Protein AF-A0A1H2LP23-F1 (afdb_monomer_lite)

pLDDT: mean 73.29, std 18.28, range [41.31, 96.12]

Structure (mmCIF, N/CA/C/O backbone):
data_AF-A0A1H2LP23-F1
#
_entry.id   AF-A0A1H2LP23-F1
#
loop_
_atom_site.group_PDB
_atom_site.id
_atom_site.type_symbol
_atom_site.label_atom_id
_atom_site.label_alt_id
_atom_site.label_comp_id
_atom_site.label_asym_id
_atom_site.label_entity_id
_atom_site.label_seq_id
_atom_site.pdbx_PDB_ins_code
_atom_site.Cartn_x
_atom_site.Cartn_y
_atom_site.Cartn_z
_atom_site.occupancy
_atom_site.B_iso_or_equiv
_atom_site.auth_seq_id
_atom_site.auth_comp_id
_atom_site.auth_asym_id
_atom_site.auth_atom_id
_atom_site.pdbx_PDB_model_num
ATOM 1 N N . MET A 1 1 ? 31.505 17.794 -52.886 1.00 45.25 1 MET A N 1
ATOM 2 C CA . MET A 1 1 ? 30.544 17.793 -51.764 1.00 45.25 1 MET A CA 1
ATOM 3 C C . MET A 1 1 ? 29.442 16.849 -52.179 1.00 45.25 1 MET A C 1
ATOM 5 O O . MET A 1 1 ? 28.564 17.253 -52.927 1.00 45.25 1 MET A O 1
ATOM 9 N N . A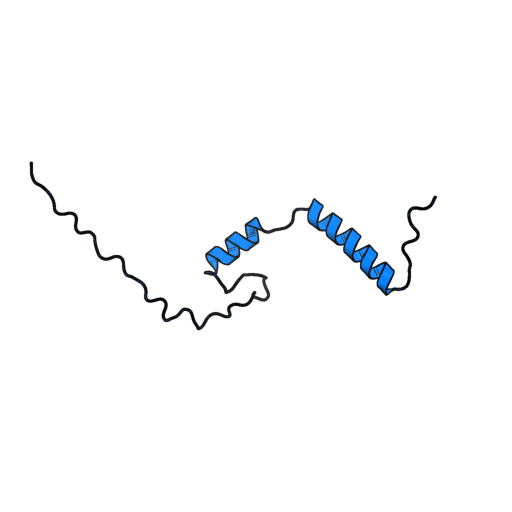SP A 1 2 ? 29.563 15.587 -51.782 1.00 45.66 2 ASP A N 1
ATOM 10 C CA . ASP A 1 2 ? 28.671 14.525 -52.237 1.00 45.66 2 ASP A CA 1
ATOM 11 C C . ASP A 1 2 ? 27.618 14.271 -51.159 1.00 45.66 2 ASP A C 1
ATOM 13 O O . ASP A 1 2 ? 27.938 13.925 -50.020 1.00 45.66 2 ASP A O 1
ATOM 17 N N . HIS A 1 3 ? 26.354 14.512 -51.502 1.00 49.16 3 HIS A N 1
ATOM 18 C CA . HIS A 1 3 ? 25.223 14.217 -50.633 1.00 49.16 3 HIS A CA 1
ATOM 19 C C . HIS A 1 3 ? 24.975 12.704 -50.636 1.00 49.16 3 HIS A C 1
ATOM 21 O O . HIS A 1 3 ? 24.499 12.144 -51.621 1.00 49.16 3 HIS A O 1
ATOM 27 N N . VAL A 1 4 ? 25.283 12.049 -49.518 1.00 58.94 4 VAL A N 1
ATOM 28 C CA . VAL A 1 4 ? 24.856 10.675 -49.237 1.00 58.94 4 VAL A CA 1
ATOM 29 C C . VAL A 1 4 ? 23.356 10.705 -48.918 1.00 58.94 4 VAL A C 1
ATOM 31 O O . VAL A 1 4 ? 22.959 11.441 -48.009 1.00 58.94 4 VAL A O 1
ATOM 34 N N . PRO A 1 5 ? 22.498 9.946 -49.620 1.00 47.59 5 PRO A N 1
ATOM 35 C CA . PRO A 1 5 ? 21.113 9.802 -49.212 1.00 47.59 5 PRO A CA 1
ATOM 36 C C . PRO A 1 5 ? 21.078 8.875 -47.996 1.00 47.59 5 PRO A C 1
ATOM 38 O O . PRO A 1 5 ? 21.380 7.687 -48.093 1.00 47.59 5 PRO A O 1
ATOM 41 N N . SER A 1 6 ? 20.746 9.440 -46.836 1.00 52.97 6 SER A N 1
ATOM 42 C CA . SER A 1 6 ? 20.480 8.678 -45.621 1.00 52.97 6 SER A CA 1
ATOM 43 C C . SER A 1 6 ? 19.293 7.750 -45.862 1.00 52.97 6 SER A C 1
ATOM 45 O O . SER A 1 6 ? 18.142 8.184 -45.899 1.00 52.97 6 SER A O 1
ATOM 47 N N . ASP A 1 7 ? 19.591 6.465 -46.027 1.00 48.06 7 ASP A N 1
ATOM 48 C CA . ASP A 1 7 ? 18.622 5.384 -45.940 1.00 48.06 7 ASP A CA 1
ATOM 49 C C . ASP A 1 7 ? 18.058 5.371 -44.513 1.00 48.06 7 ASP A C 1
ATOM 51 O O . ASP A 1 7 ? 18.644 4.830 -43.572 1.00 48.06 7 ASP A O 1
ATOM 55 N N . HIS A 1 8 ? 16.930 6.053 -44.320 1.00 51.84 8 HIS A N 1
ATOM 56 C CA . HIS A 1 8 ? 16.109 5.906 -43.130 1.00 51.84 8 HIS A CA 1
ATOM 57 C C . HIS A 1 8 ? 15.428 4.543 -43.201 1.00 51.84 8 HIS A C 1
ATOM 59 O O . HIS A 1 8 ? 14.246 4.424 -43.532 1.00 51.84 8 HIS A O 1
ATOM 65 N N . GLY A 1 9 ? 16.221 3.517 -42.889 1.00 43.56 9 GLY A N 1
ATOM 66 C CA . GLY A 1 9 ? 15.808 2.137 -42.738 1.00 43.56 9 GLY A CA 1
ATOM 67 C C . GLY A 1 9 ? 14.574 2.054 -41.850 1.00 43.56 9 GLY A C 1
ATOM 68 O O . GLY A 1 9 ? 14.643 2.177 -40.630 1.00 43.56 9 GLY A O 1
ATOM 69 N N . ARG A 1 10 ? 13.431 1.913 -42.521 1.00 52.41 10 ARG A N 1
ATOM 70 C CA . ARG A 1 10 ? 12.191 1.257 -42.103 1.00 52.41 10 ARG A CA 1
ATOM 71 C C . ARG A 1 10 ? 12.123 0.985 -40.598 1.00 52.41 10 ARG A C 1
ATOM 73 O O . ARG A 1 10 ? 12.488 -0.091 -40.129 1.00 52.41 10 ARG A O 1
ATOM 80 N N . ARG A 1 11 ? 11.549 1.932 -39.849 1.00 52.06 11 ARG A N 1
ATOM 81 C CA . ARG A 1 11 ? 10.919 1.609 -38.564 1.00 52.06 11 ARG A CA 1
ATOM 82 C C . ARG A 1 11 ? 9.898 0.512 -38.834 1.00 52.06 11 ARG A C 1
ATOM 84 O O . ARG A 1 11 ? 8.880 0.760 -39.477 1.00 52.06 11 ARG A O 1
ATOM 91 N N . ALA A 1 12 ? 10.181 -0.693 -38.352 1.00 50.12 12 ALA A N 1
ATOM 92 C CA . ALA A 1 12 ? 9.176 -1.725 -38.219 1.00 50.12 12 ALA A CA 1
ATOM 93 C C . ALA A 1 12 ? 8.086 -1.174 -37.290 1.00 50.12 12 ALA A C 1
ATOM 95 O O . ALA A 1 12 ? 8.238 -1.138 -36.070 1.00 50.12 12 ALA A O 1
ATOM 96 N N . HIS A 1 13 ? 7.002 -0.673 -37.879 1.00 50.16 13 HIS A N 1
ATOM 97 C CA . HIS A 1 13 ? 5.741 -0.515 -37.179 1.00 50.16 13 HIS A CA 1
ATOM 98 C C . HIS A 1 13 ? 5.298 -1.923 -36.789 1.00 50.16 13 HIS A C 1
ATOM 100 O O . HIS A 1 13 ? 4.706 -2.634 -37.597 1.00 50.16 13 HIS A O 1
ATOM 106 N N . HIS A 1 14 ? 5.646 -2.352 -35.574 1.00 55.03 14 HIS A N 1
ATOM 107 C CA . HIS A 1 14 ? 5.052 -3.547 -34.999 1.00 55.03 14 HIS A CA 1
ATOM 108 C C . HIS A 1 14 ? 3.540 -3.317 -34.935 1.00 55.03 14 HIS A C 1
ATOM 110 O O . HIS A 1 14 ? 3.102 -2.381 -34.256 1.00 55.03 14 HIS A O 1
ATOM 116 N N . PRO A 1 15 ? 2.735 -4.114 -35.655 1.00 49.78 15 PRO A N 1
ATOM 117 C CA . PRO A 1 15 ? 1.299 -3.993 -35.567 1.00 49.78 15 PRO A CA 1
ATOM 118 C C . PRO A 1 15 ? 0.909 -4.403 -34.150 1.00 49.78 15 PRO A C 1
ATOM 120 O O . PRO A 1 15 ? 1.280 -5.468 -33.664 1.00 49.78 15 PRO A O 1
ATOM 123 N N . HIS A 1 16 ? 0.164 -3.537 -33.477 1.00 49.81 16 HIS A N 1
ATOM 124 C CA . HIS A 1 16 ? -0.409 -3.747 -32.149 1.00 49.81 16 HIS A CA 1
ATOM 125 C C . HIS A 1 16 ? -1.460 -4.882 -32.099 1.00 49.81 16 HIS A C 1
ATOM 127 O O . HIS A 1 16 ? -2.352 -4.840 -31.261 1.00 49.81 16 HIS A O 1
ATOM 133 N N . ALA A 1 17 ? -1.380 -5.877 -32.985 1.00 48.41 17 ALA A N 1
ATOM 134 C CA . ALA A 1 17 ? -2.394 -6.907 -33.187 1.00 48.41 17 ALA A CA 1
ATOM 135 C C . ALA A 1 17 ? -2.320 -8.067 -32.174 1.00 48.41 17 ALA A C 1
ATOM 137 O O . ALA A 1 17 ? -3.317 -8.748 -31.985 1.00 48.41 17 ALA A O 1
ATOM 138 N N . ASP A 1 18 ? -1.201 -8.242 -31.459 1.00 50.75 18 ASP A N 1
ATOM 139 C CA . ASP A 1 18 ? -1.065 -9.271 -30.406 1.00 50.75 18 ASP A CA 1
ATOM 140 C C . ASP A 1 18 ? -1.350 -8.740 -28.985 1.00 50.75 18 ASP A C 1
ATOM 142 O O . ASP A 1 18 ? -1.144 -9.432 -27.987 1.00 50.75 18 ASP A O 1
ATOM 146 N N . ARG A 1 19 ? -1.806 -7.485 -28.850 1.00 52.75 19 ARG A N 1
ATOM 147 C CA . ARG A 1 19 ? -1.996 -6.831 -27.539 1.00 52.75 19 ARG A CA 1
ATOM 148 C C . ARG A 1 19 ? -3.230 -7.294 -26.758 1.00 52.75 19 ARG A C 1
ATOM 150 O O . ARG A 1 19 ? -3.367 -6.900 -25.603 1.00 52.75 19 ARG A O 1
ATOM 157 N N . ASP A 1 20 ? -4.090 -8.114 -27.351 1.00 51.91 20 ASP A N 1
ATOM 158 C CA . ASP A 1 20 ? -5.367 -8.520 -26.751 1.00 51.91 20 ASP A CA 1
ATOM 159 C C . ASP A 1 20 ? -5.300 -9.841 -25.960 1.00 51.91 20 ASP A C 1
ATOM 161 O O . ASP A 1 20 ? -6.320 -10.312 -25.465 1.00 51.91 20 ASP A O 1
ATOM 165 N N . LEU A 1 21 ? -4.108 -10.429 -25.789 1.00 55.59 21 LEU A N 1
ATOM 166 C CA . LEU A 1 21 ? -3.930 -11.713 -25.089 1.00 55.59 21 LEU A CA 1
ATOM 167 C C . LEU A 1 21 ? -3.313 -11.607 -23.685 1.00 55.59 21 LEU A C 1
ATOM 169 O O . LEU A 1 21 ? -3.248 -12.612 -22.979 1.00 55.59 21 LEU A O 1
ATOM 173 N N . PHE A 1 22 ? -2.874 -10.420 -23.251 1.00 56.19 22 PHE A N 1
ATOM 174 C CA . PHE A 1 22 ? -2.378 -10.230 -21.886 1.00 56.19 22 PHE A CA 1
ATOM 175 C C . PHE A 1 22 ? -3.497 -9.691 -20.986 1.00 56.19 22 PHE A C 1
ATOM 177 O O . PHE A 1 22 ? -4.100 -8.669 -21.333 1.00 56.19 22 PHE A O 1
ATOM 184 N N . PRO A 1 23 ? -3.790 -10.342 -19.841 1.00 61.81 23 PRO A N 1
ATOM 185 C CA . PRO A 1 23 ? -4.749 -9.824 -18.875 1.00 61.81 23 PRO A CA 1
ATOM 186 C C . PRO A 1 23 ? -4.381 -8.385 -18.524 1.00 61.81 23 PRO A C 1
ATOM 188 O O . PRO A 1 23 ? -3.271 -8.121 -18.072 1.00 61.81 23 PRO A O 1
ATOM 191 N N . ARG A 1 24 ? -5.307 -7.446 -18.730 1.00 67.31 24 ARG A N 1
ATOM 192 C CA . ARG A 1 24 ? -5.139 -6.023 -18.379 1.00 67.31 24 ARG A CA 1
ATOM 193 C C . ARG A 1 24 ? -5.228 -5.775 -16.867 1.00 67.31 24 ARG A C 1
ATOM 195 O O . ARG A 1 24 ? -5.316 -4.630 -16.431 1.00 67.31 24 ARG A O 1
ATOM 202 N N . ASP A 1 25 ? -5.187 -6.846 -16.090 1.00 74.25 25 ASP A N 1
ATOM 203 C CA . ASP A 1 25 ? -5.323 -6.849 -14.647 1.00 74.25 25 ASP A CA 1
ATOM 204 C C . ASP A 1 25 ? -3.944 -6.846 -13.978 1.00 74.25 25 ASP A C 1
ATOM 206 O O . ASP A 1 25 ? -2.898 -7.041 -14.609 1.00 74.25 25 ASP A O 1
ATOM 210 N N . PHE A 1 26 ? -3.935 -6.603 -12.672 1.00 74.81 26 PHE A N 1
ATOM 211 C CA . PHE A 1 26 ? -2.737 -6.787 -11.865 1.00 74.81 26 PHE A CA 1
ATOM 212 C C . PHE A 1 26 ? -2.524 -8.280 -11.600 1.00 74.81 26 PHE A C 1
ATOM 214 O O . PHE A 1 26 ? -3.444 -8.991 -11.193 1.00 74.81 26 PHE A O 1
ATOM 221 N N . GLY A 1 27 ? -1.300 -8.755 -11.829 1.00 76.50 27 GLY A N 1
ATOM 222 C CA . GLY A 1 27 ? -0.883 -10.103 -11.467 1.00 76.50 27 GLY A CA 1
ATOM 223 C C . GLY A 1 27 ? -0.895 -10.319 -9.951 1.00 76.50 27 GLY A C 1
ATOM 224 O O . GLY A 1 27 ? -0.961 -9.378 -9.159 1.00 76.50 27 GLY A O 1
ATOM 225 N N . ARG A 1 28 ? -0.781 -11.581 -9.523 1.00 77.94 28 ARG A N 1
ATOM 226 C CA . ARG A 1 28 ? -0.703 -11.956 -8.095 1.00 77.94 28 ARG A CA 1
ATOM 227 C C . ARG A 1 28 ? 0.472 -11.293 -7.365 1.00 77.94 28 ARG A C 1
ATOM 229 O O . ARG A 1 28 ? 0.432 -11.100 -6.157 1.00 77.94 28 ARG A O 1
ATOM 236 N N . ASP A 1 29 ? 1.527 -10.987 -8.103 1.00 77.25 29 ASP A N 1
ATOM 237 C CA . ASP A 1 29 ? 2.734 -10.305 -7.648 1.00 77.25 29 ASP A CA 1
ATOM 238 C C . ASP A 1 29 ? 2.611 -8.770 -7.651 1.00 77.25 29 ASP A C 1
ATOM 240 O O . ASP A 1 29 ? 3.585 -8.078 -7.351 1.00 77.25 29 ASP A O 1
ATOM 244 N N . GLY A 1 30 ? 1.433 -8.239 -7.998 1.00 73.94 30 GLY A N 1
ATOM 245 C CA . GLY A 1 30 ? 1.163 -6.810 -8.114 1.00 73.94 30 GLY A CA 1
ATOM 246 C C . GLY A 1 30 ? 1.725 -6.173 -9.388 1.00 73.94 30 GLY A C 1
ATOM 247 O O . GLY A 1 30 ? 1.621 -4.956 -9.544 1.00 73.94 30 GLY A O 1
ATOM 248 N N . ALA A 1 31 ? 2.313 -6.948 -10.308 1.00 80.50 31 ALA A N 1
ATOM 249 C CA . ALA A 1 31 ? 2.794 -6.417 -11.579 1.00 80.50 31 ALA A CA 1
ATOM 250 C C . ALA A 1 31 ? 1.611 -6.096 -12.507 1.00 80.50 31 ALA A C 1
ATOM 252 O O . ALA A 1 31 ? 0.671 -6.877 -12.645 1.00 80.50 31 ALA A O 1
ATOM 253 N N . SER A 1 32 ? 1.643 -4.932 -13.155 1.00 77.94 32 SER A N 1
ATOM 254 C CA . SER A 1 32 ? 0.579 -4.513 -14.071 1.00 77.94 32 SER A CA 1
ATOM 255 C C . SER A 1 32 ? 0.680 -5.221 -15.425 1.00 77.94 32 SER A C 1
ATOM 257 O O . SER A 1 32 ? 1.690 -5.081 -16.113 1.00 77.94 32 SER A O 1
ATOM 259 N N . GLY A 1 33 ? -0.392 -5.892 -15.859 1.00 79.25 33 GLY A N 1
ATOM 260 C CA . GLY A 1 33 ? -0.515 -6.430 -17.220 1.00 79.25 33 GLY A CA 1
ATOM 261 C C . GLY A 1 33 ? -0.867 -5.386 -18.293 1.00 79.25 33 GLY A C 1
ATOM 262 O O . GLY A 1 33 ? -0.948 -5.704 -19.477 1.00 79.25 33 GLY A O 1
ATOM 263 N N . LEU A 1 34 ? -1.046 -4.114 -17.908 1.00 81.88 34 LEU A N 1
ATOM 264 C CA . LEU A 1 34 ? -1.330 -2.999 -18.828 1.00 81.88 34 LEU A CA 1
ATOM 265 C C . LEU A 1 34 ? -0.100 -2.552 -19.632 1.00 81.88 34 LEU A C 1
ATOM 267 O O . LEU A 1 34 ? -0.219 -1.869 -20.653 1.00 81.88 34 LEU A O 1
ATOM 271 N N . VAL A 1 35 ? 1.090 -2.896 -19.149 1.00 82.94 35 VAL A N 1
ATOM 272 C CA . VAL A 1 35 ? 2.380 -2.533 -19.732 1.00 82.94 35 VAL A CA 1
ATOM 273 C C . VAL A 1 35 ? 3.251 -3.776 -19.881 1.00 82.94 35 VAL A C 1
ATOM 275 O O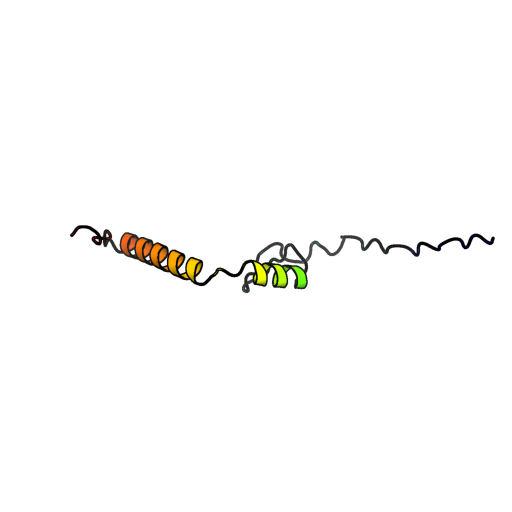 . VAL A 1 35 ? 2.926 -4.843 -19.374 1.00 82.94 35 VAL A O 1
ATOM 278 N N . THR A 1 36 ? 4.372 -3.662 -20.596 1.00 86.00 36 THR A N 1
ATOM 279 C CA . THR A 1 36 ? 5.339 -4.765 -20.676 1.00 86.00 36 THR A CA 1
ATOM 280 C C . THR A 1 36 ? 5.835 -5.146 -19.280 1.00 86.00 36 THR A C 1
ATOM 282 O O . THR A 1 36 ? 5.991 -4.270 -18.428 1.00 86.00 36 THR A O 1
ATOM 285 N N . LEU A 1 37 ? 6.143 -6.429 -19.058 1.00 83.81 37 LEU A N 1
ATOM 286 C CA . LEU A 1 37 ? 6.604 -6.934 -17.758 1.00 83.81 37 LEU A CA 1
ATOM 287 C C . LEU A 1 37 ? 7.783 -6.125 -17.194 1.00 83.81 37 LEU A C 1
ATOM 289 O O . LEU A 1 37 ? 7.757 -5.724 -16.039 1.00 83.81 37 LEU A O 1
ATOM 293 N N . ASP A 1 38 ? 8.781 -5.810 -18.020 1.00 86.50 38 ASP A N 1
ATOM 294 C CA . ASP A 1 38 ? 9.925 -4.979 -17.617 1.00 86.50 38 ASP A CA 1
ATOM 295 C C . ASP A 1 38 ? 9.501 -3.584 -17.109 1.00 86.50 38 ASP A C 1
ATOM 297 O O . ASP A 1 38 ? 9.993 -3.098 -16.088 1.00 86.50 38 ASP A O 1
ATOM 301 N N . ARG A 1 3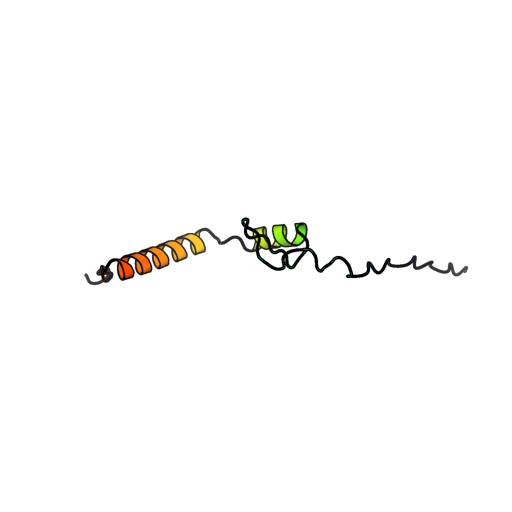9 ? 8.535 -2.944 -17.779 1.00 87.25 39 ARG A N 1
ATOM 302 C CA . ARG A 1 39 ? 7.985 -1.660 -17.330 1.00 87.25 39 ARG A CA 1
ATOM 303 C C . ARG A 1 39 ? 7.163 -1.828 -16.050 1.00 87.25 39 ARG A C 1
ATOM 305 O O . ARG A 1 39 ? 7.230 -0.952 -15.193 1.00 87.25 39 ARG A O 1
ATOM 312 N N . ALA A 1 40 ? 6.418 -2.923 -15.914 1.00 87.88 40 ALA A N 1
ATOM 313 C CA . ALA A 1 40 ? 5.649 -3.233 -14.712 1.00 87.88 40 ALA A CA 1
ATOM 314 C C . ALA A 1 40 ? 6.558 -3.444 -13.491 1.00 87.88 40 ALA A C 1
ATOM 316 O O . ALA A 1 40 ? 6.276 -2.902 -12.427 1.00 87.88 40 ALA A O 1
ATOM 317 N N . MET A 1 41 ? 7.674 -4.159 -13.658 1.00 88.12 41 MET A N 1
ATOM 318 C CA . MET A 1 41 ? 8.663 -4.383 -12.600 1.00 88.12 41 MET A CA 1
ATOM 319 C C . MET A 1 41 ? 9.317 -3.075 -12.156 1.00 88.12 41 MET A C 1
ATOM 321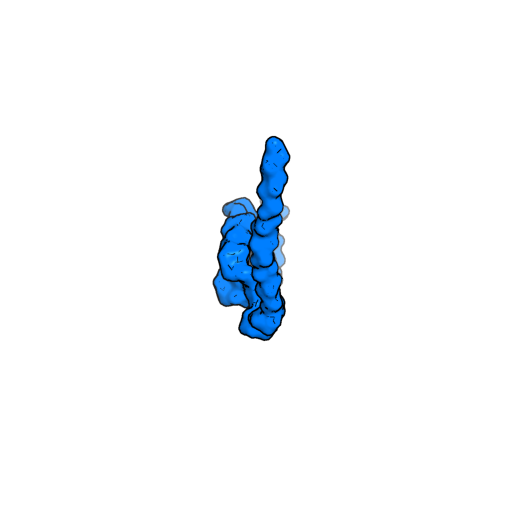 O O . MET A 1 41 ? 9.337 -2.773 -10.968 1.00 88.12 41 MET A O 1
ATOM 325 N N . ARG A 1 42 ? 9.738 -2.230 -13.104 1.00 89.12 42 ARG A N 1
ATOM 326 C CA . ARG A 1 42 ? 10.287 -0.907 -12.770 1.00 89.12 42 ARG A CA 1
ATOM 327 C C . ARG A 1 42 ? 9.274 -0.008 -12.065 1.00 89.12 42 ARG A C 1
ATOM 329 O O . ARG A 1 42 ? 9.639 0.695 -11.130 1.00 89.12 42 ARG A O 1
ATOM 336 N N . ALA A 1 43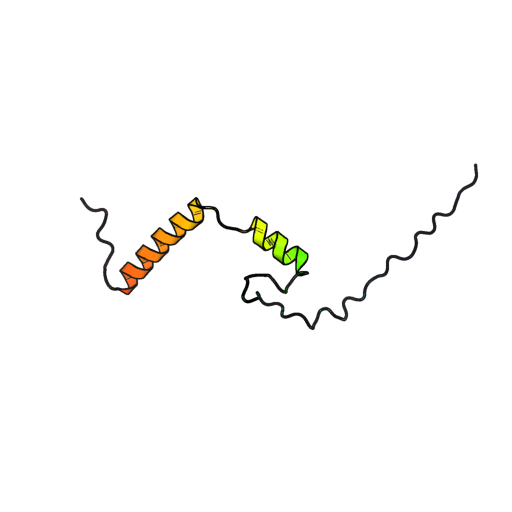 ? 8.013 -0.031 -12.498 1.00 88.00 43 ALA A N 1
ATOM 337 C CA . ALA A 1 43 ? 6.942 0.703 -11.829 1.00 88.00 43 ALA A CA 1
ATOM 338 C C . ALA A 1 43 ? 6.740 0.206 -10.388 1.00 88.00 43 ALA A C 1
ATOM 340 O O . ALA A 1 43 ? 6.643 1.011 -9.469 1.00 88.00 43 ALA A O 1
ATOM 341 N N . ARG A 1 44 ? 6.753 -1.114 -10.176 1.00 85.50 44 ARG A N 1
ATOM 342 C CA . ARG A 1 44 ? 6.674 -1.717 -8.842 1.00 85.50 44 ARG A CA 1
ATOM 343 C C . ARG A 1 44 ? 7.825 -1.268 -7.941 1.00 85.50 44 ARG A C 1
ATOM 345 O O . ARG A 1 44 ? 7.579 -0.944 -6.783 1.00 85.50 44 ARG A O 1
ATOM 352 N N . ASP A 1 45 ? 9.048 -1.226 -8.461 1.00 87.50 45 ASP A N 1
ATOM 353 C CA . ASP A 1 45 ? 10.224 -0.841 -7.677 1.00 87.50 45 ASP A CA 1
ATOM 354 C C . ASP A 1 45 ? 10.155 0.619 -7.204 1.00 87.50 45 ASP A C 1
ATOM 356 O O . ASP A 1 45 ? 10.486 0.905 -6.055 1.00 87.50 45 ASP A O 1
ATOM 360 N N . VAL A 1 46 ? 9.679 1.541 -8.053 1.00 88.69 46 VAL A N 1
ATOM 361 C CA . VAL A 1 46 ? 9.541 2.966 -7.685 1.00 88.69 46 VAL A CA 1
ATOM 362 C C . VAL A 1 46 ? 8.305 3.261 -6.838 1.00 88.69 46 VAL A C 1
ATOM 364 O O . VAL A 1 46 ? 8.278 4.267 -6.139 1.00 88.69 46 VAL A O 1
ATOM 367 N N . SER A 1 47 ? 7.278 2.411 -6.901 1.00 87.44 47 SER A N 1
ATOM 368 C CA . SER A 1 47 ? 6.044 2.550 -6.118 1.00 87.44 47 SER A CA 1
ATOM 369 C C . SER A 1 47 ? 6.098 1.836 -4.768 1.00 87.44 47 SER A C 1
ATOM 371 O O . SER A 1 47 ? 5.075 1.745 -4.091 1.00 87.44 47 SER A O 1
ATOM 373 N N . ARG A 1 48 ? 7.258 1.300 -4.370 1.00 89.19 48 ARG A N 1
ATOM 374 C CA . ARG A 1 48 ? 7.402 0.640 -3.076 1.00 89.19 48 ARG A CA 1
ATOM 375 C C . ARG A 1 48 ? 7.216 1.668 -1.944 1.00 89.19 48 ARG A C 1
ATOM 377 O O . ARG A 1 48 ? 7.942 2.662 -1.942 1.00 89.19 48 ARG A O 1
ATOM 384 N N . PRO A 1 49 ? 6.286 1.437 -0.997 1.00 91.94 49 PRO A N 1
ATOM 385 C CA . PRO A 1 49 ? 6.106 2.317 0.153 1.00 91.94 49 PRO A CA 1
ATOM 386 C C . PRO A 1 49 ? 7.397 2.455 0.959 1.00 91.94 49 PRO A C 1
ATOM 388 O O . PRO A 1 49 ? 8.221 1.535 1.015 1.00 91.94 49 PRO A O 1
ATOM 391 N N . THR A 1 50 ? 7.578 3.611 1.584 1.00 95.06 50 THR A N 1
ATOM 392 C CA . THR A 1 50 ? 8.653 3.810 2.553 1.00 95.06 50 THR A CA 1
ATOM 393 C C . THR A 1 50 ? 8.300 3.152 3.886 1.00 95.06 50 THR A C 1
ATOM 395 O O . THR A 1 50 ? 7.147 2.828 4.157 1.00 95.06 50 THR A O 1
ATOM 398 N N . MET A 1 51 ? 9.291 3.004 4.769 1.00 95.50 51 MET A N 1
ATOM 399 C CA . MET A 1 51 ? 9.052 2.508 6.130 1.00 95.50 51 MET A CA 1
ATOM 400 C C . MET A 1 51 ? 8.067 3.395 6.910 1.00 95.50 51 MET A C 1
ATOM 402 O O . MET A 1 51 ? 7.291 2.893 7.714 1.00 95.50 51 MET A O 1
ATOM 406 N N . ALA A 1 52 ? 8.088 4.711 6.679 1.00 95.62 52 ALA A N 1
ATOM 407 C CA . ALA A 1 52 ? 7.153 5.629 7.326 1.00 95.62 52 ALA A CA 1
ATOM 408 C C . ALA A 1 52 ? 5.711 5.376 6.859 1.00 95.62 52 ALA A C 1
ATOM 410 O O . ALA A 1 52 ? 4.816 5.288 7.695 1.00 95.62 52 ALA A O 1
ATOM 411 N N . ASP A 1 53 ? 5.515 5.170 5.553 1.00 95.44 53 ASP A N 1
ATOM 412 C CA . ASP A 1 53 ? 4.205 4.837 4.980 1.00 95.44 53 ASP A CA 1
ATOM 413 C C . ASP A 1 53 ? 3.683 3.494 5.521 1.00 95.44 53 ASP A C 1
ATOM 415 O O . ASP A 1 53 ? 2.495 3.351 5.807 1.00 95.44 53 ASP A O 1
ATOM 419 N N . GLU A 1 54 ? 4.569 2.502 5.691 1.00 96.12 54 GLU A N 1
ATOM 420 C CA . GLU A 1 54 ? 4.213 1.202 6.275 1.00 96.12 54 GLU A CA 1
ATOM 421 C C . GLU A 1 54 ? 3.772 1.328 7.744 1.00 96.12 54 GLU A C 1
ATOM 423 O O . GLU A 1 54 ? 2.793 0.695 8.143 1.00 96.12 54 GLU A O 1
ATOM 428 N N . LEU A 1 55 ? 4.455 2.159 8.540 1.00 95.38 55 LE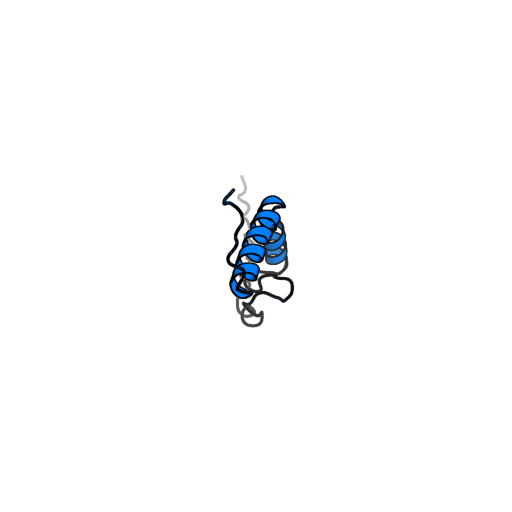U A N 1
ATOM 429 C CA . LEU A 1 55 ? 4.096 2.408 9.941 1.00 95.38 55 LEU A CA 1
ATOM 430 C C . LEU A 1 55 ? 2.754 3.138 10.066 1.00 95.38 55 LEU A C 1
ATOM 432 O O . LEU A 1 55 ? 1.902 2.710 10.843 1.00 95.38 55 LEU A O 1
ATOM 436 N N . GLU A 1 56 ? 2.537 4.189 9.272 1.00 95.75 56 GLU A N 1
ATOM 437 C CA . GLU A 1 56 ? 1.259 4.910 9.242 1.00 95.75 56 GLU A CA 1
ATOM 438 C C . GLU A 1 56 ? 0.108 3.971 8.853 1.00 95.75 56 GLU A C 1
ATOM 440 O O . GLU A 1 56 ? -0.940 3.941 9.504 1.00 95.75 56 GLU A O 1
ATOM 445 N N . ALA A 1 57 ? 0.313 3.144 7.824 1.00 94.81 57 ALA A N 1
ATOM 446 C CA . ALA A 1 57 ? -0.684 2.171 7.400 1.00 94.81 57 ALA A CA 1
ATOM 447 C C . ALA A 1 57 ? -1.013 1.159 8.511 1.00 94.81 57 ALA A C 1
ATOM 449 O O . ALA A 1 57 ? -2.185 0.817 8.689 1.00 94.81 57 ALA A O 1
ATOM 450 N N . ALA A 1 58 ? -0.016 0.703 9.276 1.00 95.44 58 ALA A N 1
ATOM 451 C CA . ALA A 1 58 ? -0.225 -0.222 10.387 1.00 95.44 58 ALA A CA 1
ATOM 452 C C . ALA A 1 58 ? -1.114 0.390 11.484 1.00 95.44 58 ALA A C 1
ATOM 454 O O . ALA A 1 58 ? -2.080 -0.244 11.907 1.00 95.44 58 ALA A O 1
ATOM 455 N N . GLU A 1 59 ? -0.865 1.643 11.878 1.00 94.62 59 GLU A N 1
ATOM 456 C CA . GLU A 1 59 ? -1.683 2.348 12.878 1.00 94.62 59 GLU A CA 1
ATOM 457 C C . GLU A 1 59 ? -3.144 2.506 12.428 1.00 94.62 59 GLU A C 1
ATOM 459 O O . GLU A 1 59 ? -4.085 2.306 13.209 1.00 94.62 59 GLU A O 1
ATOM 464 N N . VAL A 1 60 ? -3.357 2.830 11.148 1.00 95.25 60 VAL A N 1
ATOM 465 C CA . VAL A 1 60 ? -4.703 2.942 10.568 1.00 95.25 60 VAL A CA 1
ATOM 466 C C . VAL A 1 60 ? -5.411 1.588 10.574 1.00 95.25 60 VAL A C 1
ATOM 468 O O . VAL A 1 60 ? -6.579 1.514 10.968 1.00 95.25 60 VAL A O 1
ATOM 471 N N . VAL A 1 61 ? -4.727 0.514 10.170 1.00 95.44 61 VAL A N 1
ATOM 472 C CA . VAL A 1 61 ? -5.289 -0.844 10.177 1.00 95.44 61 VAL A CA 1
ATOM 473 C C . VAL A 1 61 ? -5.659 -1.273 11.597 1.00 95.44 61 VAL A C 1
ATOM 475 O O . VAL A 1 61 ? -6.780 -1.740 11.802 1.00 95.44 61 VAL A O 1
ATOM 478 N N . ASP A 1 62 ? -4.794 -1.043 12.584 1.00 94.12 62 ASP A N 1
ATOM 479 C CA . ASP A 1 62 ? -5.069 -1.363 13.989 1.00 94.12 62 ASP A CA 1
ATOM 480 C C . ASP A 1 62 ? -6.305 -0.622 14.515 1.00 94.12 62 ASP A C 1
ATOM 482 O O . ASP A 1 62 ? -7.167 -1.209 15.178 1.00 94.12 62 ASP A O 1
ATOM 486 N N . SER A 1 63 ? -6.450 0.659 14.169 1.00 91.50 63 SER A N 1
ATOM 487 C CA . SER A 1 63 ? -7.630 1.459 14.512 1.00 91.50 63 SER A CA 1
ATOM 488 C C . SER A 1 63 ? -8.913 0.911 13.871 1.00 91.50 63 SER A C 1
ATOM 490 O O . SER A 1 63 ? -9.959 0.812 14.528 1.00 91.50 63 SER A O 1
ATOM 492 N N . LEU A 1 64 ? -8.845 0.507 12.598 1.00 92.88 64 LEU A N 1
ATOM 493 C CA . LEU A 1 64 ? -9.975 -0.095 11.887 1.00 92.88 64 LEU A CA 1
ATOM 494 C C . LEU A 1 64 ? -10.373 -1.440 12.503 1.00 92.88 64 LEU A C 1
ATOM 496 O O . LEU A 1 64 ? -11.565 -1.675 12.715 1.00 92.88 64 LEU A O 1
ATOM 500 N N . LEU A 1 65 ? -9.401 -2.287 12.844 1.00 92.06 65 LEU A N 1
ATOM 501 C CA . LEU A 1 65 ? -9.642 -3.566 13.511 1.00 92.06 65 LEU A CA 1
ATOM 502 C C . LEU A 1 65 ? -10.260 -3.364 14.897 1.00 92.06 65 LEU A C 1
ATOM 504 O O . LEU A 1 65 ? -11.284 -3.970 15.203 1.00 92.06 65 LEU A O 1
ATOM 508 N N . ALA A 1 66 ? -9.732 -2.435 15.700 1.00 89.75 66 ALA A N 1
ATOM 509 C CA . ALA A 1 66 ? -10.303 -2.107 17.005 1.00 89.75 66 ALA A CA 1
ATOM 510 C C . ALA A 1 66 ? -11.770 -1.657 16.894 1.00 89.75 66 ALA A C 1
ATOM 512 O O . ALA A 1 66 ? -12.616 -2.058 17.701 1.00 89.75 66 ALA A O 1
ATOM 513 N N . ARG A 1 67 ? -12.096 -0.868 15.861 1.00 84.44 67 ARG A N 1
ATOM 514 C CA . ARG A 1 67 ? -13.471 -0.445 15.576 1.00 84.44 67 ARG A CA 1
ATOM 515 C C . ARG A 1 67 ? -14.380 -1.620 15.216 1.00 84.44 67 ARG A C 1
ATOM 517 O O . ARG A 1 67 ? -15.510 -1.650 15.702 1.00 84.44 67 ARG A O 1
ATOM 524 N N . VAL A 1 68 ? -13.917 -2.547 14.377 1.00 91.06 68 VAL A N 1
ATOM 525 C CA . VAL A 1 68 ? -14.674 -3.755 14.001 1.00 91.06 68 VAL A CA 1
ATOM 526 C C . VAL A 1 68 ? -14.920 -4.643 15.222 1.00 91.06 68 VAL A C 1
ATOM 528 O O . VAL A 1 68 ? -16.045 -5.094 15.424 1.00 91.06 68 VAL A O 1
ATOM 531 N N . ASP A 1 69 ? -13.925 -4.787 16.096 1.00 86.56 69 ASP A N 1
ATOM 532 C CA . ASP A 1 69 ? -14.003 -5.571 17.337 1.00 86.56 69 ASP A CA 1
ATOM 533 C C . ASP A 1 69 ? -14.881 -4.926 18.432 1.00 86.56 69 ASP A C 1
ATOM 535 O O . ASP A 1 69 ? -14.953 -5.417 19.560 1.00 86.56 69 ASP A O 1
ATOM 539 N N . GLY A 1 70 ? -15.522 -3.784 18.159 1.00 77.38 70 GLY A N 1
ATOM 540 C CA . GLY A 1 70 ? -16.337 -3.052 19.134 1.00 77.38 70 GLY A CA 1
ATOM 541 C C . GLY A 1 70 ? -15.524 -2.335 20.219 1.00 77.38 70 GLY A C 1
ATOM 542 O O . GLY A 1 70 ? -16.095 -1.688 21.103 1.00 77.38 70 GLY A O 1
ATOM 543 N N . ARG A 1 71 ? -14.189 -2.375 20.146 1.00 62.62 71 ARG A N 1
ATOM 544 C CA . ARG A 1 71 ? -13.294 -1.606 21.012 1.00 62.62 71 ARG A CA 1
ATOM 545 C C . ARG A 1 71 ? -13.138 -0.209 20.432 1.00 62.62 71 ARG A C 1
ATOM 547 O O . ARG A 1 71 ? -12.210 0.097 19.693 1.00 62.62 71 ARG A O 1
ATOM 554 N N . ARG A 1 72 ? -14.064 0.677 20.799 1.00 59.75 72 ARG A N 1
ATOM 555 C CA . ARG A 1 72 ? -13.916 2.124 20.594 1.00 59.75 72 ARG A CA 1
ATOM 556 C C . ARG A 1 72 ? -12.548 2.529 21.158 1.00 59.75 72 ARG A C 1
ATOM 558 O O . ARG A 1 72 ? -12.366 2.433 22.370 1.00 59.75 72 ARG A O 1
ATOM 565 N N . ALA A 1 73 ? -11.600 2.901 20.293 1.00 58.62 73 ALA A N 1
ATOM 566 C CA . ALA A 1 73 ? -10.238 3.268 20.671 1.00 58.62 73 ALA A CA 1
ATOM 567 C C . ALA A 1 73 ? -10.282 4.327 21.782 1.00 58.62 73 ALA A C 1
ATOM 569 O O . ALA A 1 73 ? -10.575 5.499 21.552 1.00 58.62 73 ALA A O 1
ATOM 570 N N . ARG A 1 74 ? -10.076 3.886 23.024 1.00 58.56 74 ARG A N 1
ATOM 571 C CA . ARG A 1 74 ? -10.045 4.733 24.215 1.00 58.56 74 ARG A CA 1
ATOM 572 C C . ARG A 1 74 ? -8.588 4.930 24.617 1.00 58.56 74 ARG A C 1
ATOM 574 O O . ARG A 1 74 ? -8.168 4.519 25.686 1.00 58.56 74 ARG A O 1
ATOM 581 N N . ALA A 1 75 ? -7.824 5.521 23.714 1.00 58.44 75 ALA A N 1
ATOM 582 C CA . ALA A 1 75 ? -6.474 6.030 23.921 1.00 58.44 75 ALA A CA 1
ATOM 583 C C . ALA A 1 75 ? -6.394 7.196 22.931 1.00 58.44 75 ALA A C 1
ATOM 585 O O . ALA A 1 75 ? -6.413 6.952 21.737 1.00 58.44 75 ALA A O 1
ATOM 586 N N . TYR A 1 76 ? -6.696 8.442 23.298 1.00 52.78 76 TYR A N 1
ATOM 587 C CA . TYR A 1 76 ? -5.879 9.346 24.107 1.00 52.78 76 TYR A CA 1
ATOM 588 C C . TYR A 1 76 ? -6.772 10.310 24.912 1.00 52.78 76 TYR A C 1
ATOM 590 O O . TYR A 1 76 ? -7.029 11.439 24.504 1.00 52.78 76 TYR A O 1
ATOM 598 N N . ALA A 1 77 ? -7.285 9.866 26.059 1.00 49.28 77 ALA A N 1
ATOM 599 C CA . ALA A 1 77 ? -7.977 10.742 27.007 1.00 49.28 77 ALA A CA 1
ATOM 600 C C . ALA A 1 77 ? -7.574 10.406 28.448 1.00 49.28 77 ALA A C 1
ATOM 602 O O . ALA A 1 77 ? -8.411 9.987 29.251 1.00 49.28 77 ALA A O 1
ATOM 603 N N . ARG A 1 78 ? -6.280 10.548 28.747 1.00 41.31 78 ARG A N 1
ATOM 604 C CA . ARG A 1 78 ? -5.748 11.031 30.029 1.00 41.31 78 ARG A CA 1
ATOM 605 C C . ARG A 1 78 ? -4.246 11.224 29.948 1.00 41.31 78 ARG A C 1
ATOM 607 O O . ARG A 1 78 ? -3.590 10.303 29.425 1.00 41.31 78 ARG A O 1
#

Sequence (78 aa):
MDHVPSDHGRRAHHPHADRDLFPRDFGRDGASGLVTLDRAMRARDVSRPTMADELEAAEVVDSLLARVDGRRARAYAR

Radius of gyration: 25.64 Å; chains: 1; bounding box: 47×30×82 Å

Secondary structure (DSSP, 8-state):
---------------GGGTTSS-SSBPTTS-BTTS-HHHHHHHHHHTPPPHHHHHHHHHHHHHHHHHHTT-----S--

Organism: NCBI:txid546874

Foldseek 3Di:
DDDDPPPPPDDPPPPCVPLPPFPQDQDPVRFGSVDPSVVSVVVCVVPDDDPVRVVVVVVVVVCVVCVVVVNNPPPDDD